Protein AF-A0A7J2LFJ7-F1 (afdb_monomer_lite)

pLDDT: mean 86.87, std 10.94, range [43.34, 95.88]

Foldseek 3Di:
DPPDDDPVCPCVVVVPDDDDDDDDDDDDPPVVVVVVVCCCCPVVVHDDDPPDD

Secondary structure (DSSP, 8-state):
------GGGTTHHHHHS--PPPPP--PPPHHHHHHHHHIIIIIS-PPSS----

Structure (mmCIF, N/CA/C/O backbone):
data_AF-A0A7J2LFJ7-F1
#
_entry.id   AF-A0A7J2LFJ7-F1
#
loop_
_atom_site.group_PDB
_atom_site.id
_atom_site.type_symbol
_atom_site.label_atom_id
_atom_site.label_alt_id
_atom_site.label_comp_id
_atom_site.label_asym_id
_atom_site.label_entity_id
_atom_site.label_seq_id
_atom_site.pdbx_PDB_ins_code
_atom_site.Cartn_x
_atom_site.Cartn_y
_atom_site.Cartn_z
_atom_site.occupancy
_atom_site.B_iso_or_equiv
_atom_site.auth_seq_id
_atom_site.auth_comp_id
_atom_site.auth_asym_id
_atom_site.auth_atom_id
_atom_site.pdbx_PDB_model_num
ATOM 1 N N . MET A 1 1 ? 17.957 -25.190 -34.241 1.00 70.56 1 MET A N 1
ATOM 2 C CA . MET A 1 1 ? 17.259 -24.086 -33.540 1.00 70.56 1 MET A CA 1
ATOM 3 C C . MET A 1 1 ? 18.246 -23.414 -32.599 1.00 70.56 1 MET A C 1
ATOM 5 O O . MET A 1 1 ? 18.930 -24.150 -31.897 1.00 70.56 1 MET A O 1
ATOM 9 N N . PRO A 1 2 ? 18.365 -22.077 -32.571 1.00 78.62 2 PRO A N 1
ATOM 10 C CA . PRO A 1 2 ? 19.170 -21.411 -31.553 1.00 78.62 2 PRO A CA 1
ATOM 11 C C . PRO A 1 2 ? 18.499 -21.605 -30.186 1.00 78.62 2 PRO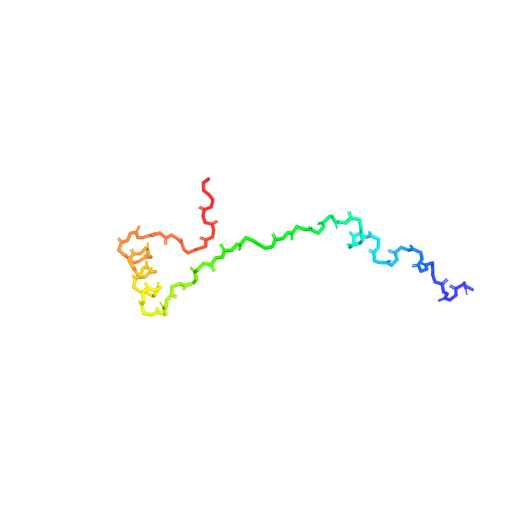 A C 1
ATOM 13 O O . PRO A 1 2 ? 17.349 -21.222 -29.988 1.00 78.62 2 PRO A O 1
ATOM 16 N N . THR A 1 3 ? 19.205 -22.246 -29.260 1.00 80.50 3 THR A N 1
ATOM 17 C CA . THR A 1 3 ? 18.722 -22.580 -27.908 1.00 80.50 3 THR A CA 1
ATOM 18 C C . THR A 1 3 ? 18.718 -21.380 -26.960 1.00 80.50 3 THR A C 1
ATOM 20 O O . THR A 1 3 ? 18.086 -21.427 -25.907 1.00 80.50 3 THR A O 1
ATOM 23 N N . HIS A 1 4 ? 19.406 -20.293 -27.324 1.00 81.56 4 HIS A N 1
ATOM 24 C CA . HIS A 1 4 ? 19.637 -19.142 -26.457 1.00 81.56 4 HIS A CA 1
ATOM 25 C C . HIS A 1 4 ? 19.090 -17.861 -27.093 1.00 81.56 4 HIS A C 1
ATOM 27 O O . HIS A 1 4 ? 19.542 -17.424 -28.150 1.00 81.56 4 HIS A O 1
ATOM 33 N N . GLY A 1 5 ? 18.082 -17.271 -26.446 1.00 85.00 5 GLY A N 1
ATOM 34 C CA . GLY A 1 5 ? 17.531 -15.968 -26.817 1.00 85.00 5 GLY A CA 1
ATOM 35 C C . GLY A 1 5 ? 18.423 -14.803 -26.372 1.00 85.00 5 GLY A C 1
ATOM 36 O O . GLY A 1 5 ? 19.289 -14.947 -25.512 1.00 85.00 5 GLY A O 1
ATOM 37 N N . SER A 1 6 ? 18.189 -13.619 -26.943 1.00 83.44 6 SER A N 1
ATOM 38 C CA . SER A 1 6 ? 18.960 -12.412 -26.621 1.00 83.44 6 SER A CA 1
ATOM 39 C C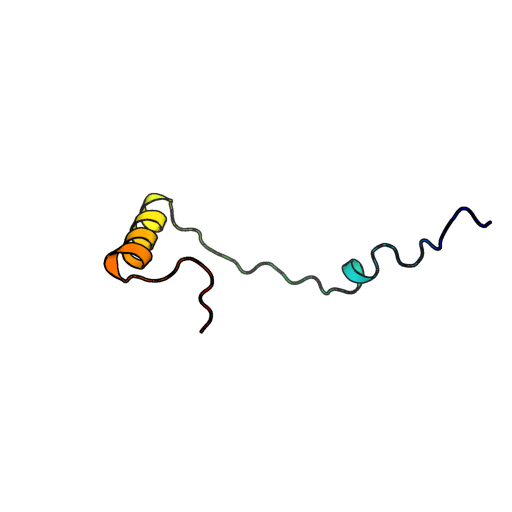 . SER A 1 6 ? 18.728 -11.940 -25.180 1.00 83.44 6 SER A C 1
ATOM 41 O O . SER A 1 6 ? 17.624 -11.528 -24.822 1.00 83.44 6 SER A O 1
ATOM 43 N N . LEU A 1 7 ? 19.796 -11.902 -24.381 1.00 84.56 7 LEU A N 1
ATOM 44 C CA . LEU A 1 7 ? 19.787 -11.400 -22.999 1.00 84.56 7 LEU A CA 1
ATOM 45 C C . LEU A 1 7 ? 19.750 -9.865 -22.899 1.00 84.56 7 LEU A C 1
ATOM 47 O O . LEU A 1 7 ? 19.519 -9.319 -21.823 1.00 84.56 7 LEU A O 1
ATOM 51 N N . SER A 1 8 ? 19.921 -9.149 -24.014 1.00 84.00 8 SER A N 1
ATOM 52 C CA . SER A 1 8 ? 20.062 -7.682 -24.051 1.00 84.00 8 SER A CA 1
ATOM 53 C C . SER A 1 8 ? 18.874 -6.885 -23.496 1.00 84.00 8 SER A C 1
ATOM 55 O O . SER A 1 8 ? 19.016 -5.710 -23.170 1.00 84.00 8 SER A O 1
ATOM 57 N N . LYS A 1 9 ? 17.689 -7.497 -23.385 1.00 85.50 9 LYS A N 1
ATOM 58 C CA . LYS A 1 9 ? 16.476 -6.850 -22.853 1.00 85.50 9 LYS A CA 1
ATOM 59 C C . LYS A 1 9 ? 16.285 -7.064 -21.348 1.00 85.50 9 LYS A C 1
ATOM 61 O O . LYS A 1 9 ? 15.358 -6.486 -20.775 1.00 85.50 9 LYS A O 1
ATOM 66 N N . ALA A 1 10 ? 17.123 -7.880 -20.707 1.00 90.81 10 ALA A N 1
ATOM 67 C CA . ALA A 1 10 ? 16.992 -8.188 -19.291 1.00 90.81 10 ALA A CA 1
ATOM 68 C C . ALA A 1 10 ? 17.102 -6.909 -18.446 1.00 90.81 10 ALA A C 1
ATOM 70 O O . ALA A 1 10 ? 18.051 -6.141 -18.560 1.00 90.81 10 ALA A O 1
ATOM 71 N N . GLY A 1 11 ? 16.089 -6.643 -17.619 1.00 91.06 11 GLY A N 1
ATOM 72 C CA . GLY A 1 11 ? 16.095 -5.501 -16.701 1.00 91.06 11 GLY A CA 1
ATOM 73 C C . GLY A 1 11 ? 15.906 -4.115 -17.333 1.00 91.06 11 GLY A C 1
ATOM 74 O O . GLY A 1 11 ? 15.829 -3.153 -16.573 1.00 91.06 11 GLY A O 1
ATOM 75 N N . LYS A 1 12 ? 15.751 -3.996 -18.666 1.00 93.75 12 LYS A N 1
ATOM 76 C CA . LYS A 1 12 ? 15.617 -2.709 -19.387 1.00 93.75 12 LYS A CA 1
ATOM 77 C C . LYS A 1 12 ? 14.589 -1.773 -18.748 1.00 93.75 12 LYS A C 1
ATOM 79 O O . LYS A 1 12 ? 14.864 -0.604 -18.523 1.00 93.75 12 LYS A O 1
ATOM 84 N N . VAL A 1 13 ? 13.404 -2.292 -18.434 1.00 94.25 13 VAL A N 1
ATOM 85 C CA . VAL A 1 13 ? 12.321 -1.473 -17.869 1.00 94.25 13 VAL A CA 1
ATOM 86 C C . VAL A 1 13 ? 12.686 -0.966 -16.472 1.00 94.25 13 VAL A C 1
ATOM 88 O O . VAL A 1 13 ? 12.462 0.196 -16.162 1.00 94.25 13 VAL A O 1
ATOM 91 N N . ARG A 1 14 ? 13.316 -1.804 -15.641 1.00 92.00 14 ARG A N 1
ATOM 92 C CA . ARG A 1 14 ? 13.693 -1.445 -14.266 1.00 92.00 14 ARG A CA 1
ATOM 93 C C . ARG A 1 14 ? 14.842 -0.434 -14.214 1.00 92.00 14 ARG A C 1
ATOM 95 O O . ARG A 1 14 ? 14.876 0.375 -13.293 1.00 92.00 14 ARG A O 1
ATOM 102 N N . SER A 1 15 ? 15.776 -0.480 -15.165 1.00 91.44 15 SER A N 1
ATOM 103 C CA . SER A 1 15 ? 16.867 0.500 -15.254 1.00 91.44 15 SER A CA 1
ATOM 104 C C . SER A 1 15 ? 16.424 1.825 -15.875 1.00 91.44 15 SER A C 1
ATOM 106 O O . SER A 1 15 ? 16.954 2.867 -15.508 1.00 91.44 15 SER A O 1
ATOM 108 N N . GLN A 1 16 ? 15.438 1.800 -16.778 1.00 95.31 16 GLN A N 1
ATOM 109 C CA . GLN A 1 16 ? 14.857 3.007 -17.375 1.00 95.31 16 GLN A CA 1
ATOM 110 C C . GLN A 1 16 ? 13.985 3.804 -16.398 1.00 95.31 16 GLN A C 1
ATOM 112 O O . GLN A 1 16 ? 13.859 5.018 -16.544 1.00 95.31 16 GLN A O 1
ATOM 117 N N . THR A 1 17 ? 13.366 3.151 -15.412 1.00 95.19 17 THR A N 1
ATOM 118 C CA . THR A 1 17 ? 12.517 3.851 -14.441 1.00 95.19 17 THR A CA 1
ATOM 119 C C . THR A 1 17 ? 13.349 4.717 -13.488 1.00 95.19 17 THR A C 1
ATOM 121 O O . THR A 1 17 ? 14.209 4.171 -12.790 1.00 95.19 17 THR A O 1
ATOM 124 N N . PRO A 1 18 ? 13.083 6.035 -13.385 1.00 94.75 18 PRO A N 1
ATOM 125 C CA . PRO A 1 18 ? 13.794 6.899 -12.449 1.00 94.75 18 PRO A CA 1
ATOM 126 C C . PRO A 1 18 ? 13.515 6.471 -11.004 1.00 94.75 18 PRO A C 1
ATOM 128 O O . PRO A 1 18 ? 12.383 6.147 -10.634 1.00 94.75 18 PRO A O 1
ATOM 131 N N . LYS A 1 19 ? 14.550 6.476 -10.157 1.00 93.88 19 LYS A N 1
ATOM 132 C CA . LYS A 1 19 ? 14.405 6.112 -8.745 1.00 93.88 19 LYS A CA 1
ATOM 133 C C . LYS A 1 19 ? 13.811 7.281 -7.958 1.00 93.88 19 LYS A C 1
ATOM 135 O O . LYS A 1 19 ? 14.491 8.260 -7.682 1.00 93.88 19 LYS A O 1
ATOM 140 N N . ILE A 1 20 ? 12.551 7.143 -7.553 1.00 93.81 20 ILE A N 1
ATOM 141 C CA . ILE A 1 20 ? 11.850 8.136 -6.729 1.00 93.81 20 ILE A CA 1
ATOM 142 C C . ILE A 1 20 ? 12.011 7.773 -5.238 1.00 93.81 20 ILE A C 1
ATOM 144 O O . ILE A 1 20 ? 11.830 6.599 -4.883 1.00 93.81 20 ILE A O 1
ATOM 148 N N . PRO A 1 21 ? 12.355 8.730 -4.353 1.00 94.38 21 PRO A N 1
ATOM 149 C CA . PRO A 1 21 ? 12.441 8.483 -2.916 1.00 94.38 21 PRO A CA 1
ATOM 150 C C . PRO A 1 21 ? 11.057 8.234 -2.301 1.00 94.38 21 PRO A C 1
ATOM 152 O O . PRO A 1 21 ? 10.039 8.761 -2.750 1.00 94.38 21 PRO A O 1
ATOM 155 N N . ALA A 1 22 ? 11.013 7.430 -1.238 1.00 92.06 22 ALA A N 1
ATOM 156 C CA . ALA A 1 22 ? 9.777 7.200 -0.503 1.00 92.06 22 ALA A CA 1
ATOM 157 C C . ALA A 1 22 ? 9.354 8.471 0.251 1.00 92.06 22 ALA A C 1
ATOM 159 O O . ALA A 1 22 ? 10.175 9.134 0.882 1.00 92.06 22 ALA A O 1
ATOM 160 N N . THR A 1 23 ? 8.059 8.787 0.233 1.00 91.56 23 THR A N 1
ATOM 161 C CA . THR A 1 23 ? 7.517 9.875 1.055 1.00 91.56 23 THR A CA 1
ATOM 162 C C . THR A 1 23 ? 7.566 9.490 2.537 1.00 91.56 23 THR A C 1
ATOM 164 O O . THR A 1 23 ? 7.131 8.386 2.888 1.00 91.56 23 THR A O 1
ATOM 167 N N . PRO A 1 24 ? 8.066 10.366 3.430 1.00 92.50 24 PRO A N 1
ATOM 168 C CA . PRO A 1 24 ? 8.110 10.073 4.856 1.00 92.50 24 PRO A CA 1
ATOM 169 C C . PRO A 1 24 ? 6.682 9.987 5.403 1.00 92.50 24 PRO A C 1
ATOM 171 O O . PRO A 1 24 ? 5.875 10.902 5.242 1.00 92.50 24 PRO A O 1
ATOM 174 N N . LYS A 1 25 ? 6.350 8.871 6.056 1.00 86.94 25 LYS A N 1
ATOM 175 C CA . LYS A 1 25 ? 5.020 8.630 6.632 1.00 86.94 25 LYS A CA 1
ATOM 176 C C . LYS A 1 25 ? 5.155 8.233 8.094 1.00 86.94 25 LYS A C 1
ATOM 178 O O . LYS A 1 25 ? 5.877 7.297 8.421 1.00 86.94 25 LYS A O 1
ATOM 183 N N . LYS A 1 26 ? 4.416 8.917 8.974 1.00 89.38 26 LYS A N 1
ATOM 184 C CA . LYS A 1 26 ? 4.278 8.526 10.384 1.00 89.38 26 LYS A CA 1
ATOM 185 C C . LYS A 1 26 ? 3.069 7.608 10.542 1.00 89.38 26 LYS A C 1
ATOM 187 O O . LYS A 1 26 ? 1.926 8.033 10.362 1.00 89.38 26 LYS A O 1
ATOM 192 N N . SER A 1 27 ? 3.317 6.353 10.898 1.00 87.75 27 SER A N 1
ATOM 193 C CA . SER A 1 27 ? 2.259 5.404 11.247 1.00 87.75 27 SER A CA 1
ATOM 194 C C . SER A 1 27 ? 1.769 5.659 12.670 1.00 87.75 27 SER A C 1
ATOM 196 O O . SER A 1 27 ? 2.559 5.769 13.603 1.00 87.75 27 SER A O 1
ATOM 198 N N . LYS A 1 28 ? 0.448 5.749 12.848 1.00 90.81 28 LYS A N 1
ATOM 199 C CA . LYS A 1 28 ? -0.166 5.850 14.179 1.00 90.81 28 LYS A CA 1
ATOM 200 C C . LYS A 1 28 ? -0.104 4.489 14.887 1.00 90.81 28 LYS A C 1
ATOM 202 O O . LYS A 1 28 ? -0.261 3.468 14.210 1.00 90.81 28 LYS A O 1
ATOM 207 N N . PRO A 1 29 ? 0.028 4.450 16.224 1.00 95.00 29 PRO A N 1
ATOM 208 C CA . PRO A 1 29 ? -0.004 3.198 16.971 1.00 95.00 29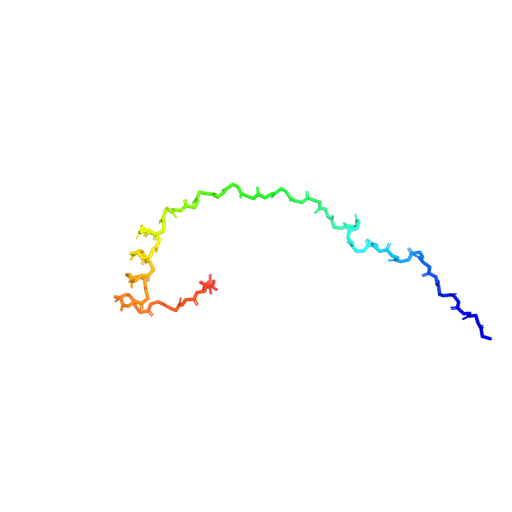 PRO A CA 1
ATOM 209 C C . PRO A 1 29 ? -1.345 2.465 16.772 1.00 95.00 29 PRO A C 1
ATOM 211 O O . PRO A 1 29 ? -2.373 3.113 16.513 1.00 95.00 29 PRO A O 1
ATOM 214 N N . PRO A 1 30 ? -1.375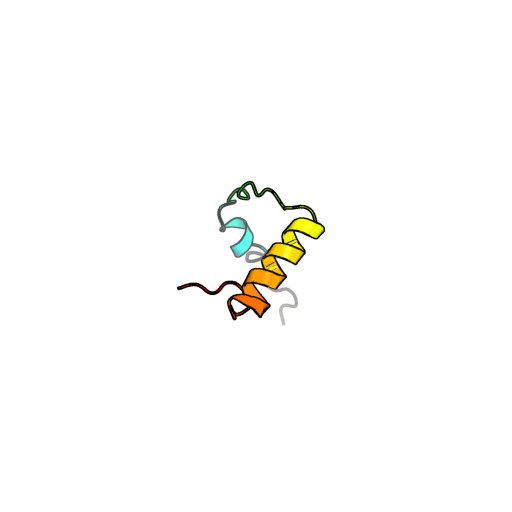 1.125 16.914 1.00 94.56 30 PRO A N 1
ATOM 215 C CA . PRO A 1 30 ? -2.525 0.298 16.545 1.00 94.56 30 PRO A CA 1
ATOM 216 C C . PRO A 1 30 ? -3.849 0.740 17.171 1.00 94.56 30 PRO A C 1
ATOM 218 O O . PRO A 1 30 ? -4.855 0.816 16.470 1.00 94.56 30 PRO A O 1
ATOM 221 N N . ARG A 1 31 ? -3.845 1.123 18.454 1.00 95.88 31 ARG A N 1
ATOM 222 C CA . ARG A 1 31 ? -5.045 1.589 19.172 1.00 95.88 31 ARG A CA 1
ATOM 223 C C . ARG A 1 31 ? -5.689 2.804 18.499 1.00 95.88 31 ARG A C 1
ATOM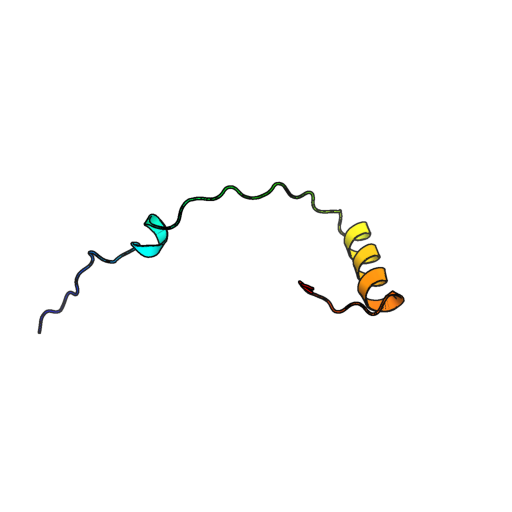 225 O O . ARG A 1 31 ? -6.895 2.821 18.259 1.00 95.88 31 ARG A O 1
ATOM 232 N N . ILE A 1 32 ? -4.882 3.804 18.140 1.00 94.88 32 ILE A N 1
ATOM 233 C CA . ILE A 1 32 ? -5.364 5.036 17.499 1.00 94.88 32 ILE A CA 1
ATOM 234 C C . ILE A 1 32 ? -5.809 4.747 16.062 1.00 94.88 32 ILE A C 1
ATOM 236 O O . ILE A 1 32 ? -6.858 5.227 15.625 1.00 94.88 32 ILE A O 1
ATOM 240 N N . ARG A 1 33 ? -5.038 3.932 15.331 1.00 93.06 33 ARG A N 1
ATOM 241 C CA . ARG A 1 33 ? -5.374 3.512 13.965 1.00 93.06 33 ARG A CA 1
ATOM 242 C C . ARG A 1 33 ? -6.720 2.782 13.923 1.00 93.06 33 ARG A C 1
ATOM 244 O O . ARG A 1 33 ? -7.568 3.123 13.100 1.00 93.06 33 ARG A O 1
ATOM 251 N N . ASN A 1 34 ? -6.935 1.828 14.824 1.00 94.25 34 ASN A N 1
ATOM 252 C CA . ASN A 1 34 ? -8.148 1.014 14.864 1.00 94.25 34 ASN A CA 1
ATOM 253 C C . ASN A 1 34 ? -9.371 1.841 15.269 1.00 94.25 34 ASN A C 1
ATOM 255 O O . ASN A 1 34 ? -10.400 1.741 14.604 1.00 94.25 34 ASN A O 1
ATOM 259 N N . ARG A 1 35 ? -9.243 2.739 16.257 1.00 94.69 35 ARG A N 1
ATOM 260 C CA . ARG A 1 35 ? -10.322 3.673 16.624 1.00 94.69 35 ARG A CA 1
ATOM 261 C C . ARG A 1 35 ? -10.721 4.575 15.451 1.00 94.69 35 ARG A C 1
ATOM 263 O O . ARG A 1 35 ? -11.905 4.731 15.164 1.00 94.69 35 ARG A O 1
ATOM 270 N N . GLY A 1 36 ? -9.740 5.127 14.734 1.00 92.12 36 GLY A N 1
ATOM 271 C CA . GLY A 1 36 ? -9.997 5.943 13.545 1.00 92.12 36 GLY A CA 1
ATOM 272 C C . GLY A 1 36 ? -10.659 5.152 12.412 1.00 92.12 36 GLY A C 1
ATOM 273 O O . GLY A 1 36 ? -11.537 5.675 11.730 1.00 92.12 36 GLY A O 1
ATOM 274 N N . ASN A 1 37 ? -10.273 3.889 12.223 1.00 91.81 37 ASN A N 1
ATOM 275 C CA . ASN A 1 37 ? -10.886 3.012 11.227 1.00 91.81 37 ASN A CA 1
ATOM 276 C C . ASN A 1 37 ? -12.324 2.637 11.592 1.00 91.81 37 ASN A C 1
ATOM 278 O O . ASN A 1 37 ? -13.176 2.673 10.709 1.00 91.81 37 ASN A O 1
ATOM 282 N N . TYR A 1 38 ? -12.601 2.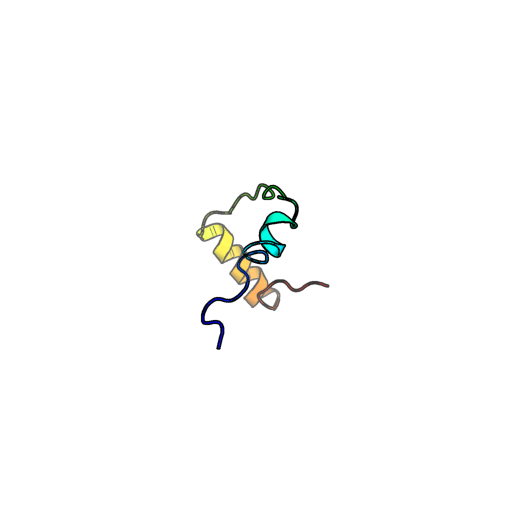336 12.864 1.00 92.75 38 TYR A N 1
ATOM 283 C CA . TYR A 1 38 ? -13.956 2.077 13.355 1.00 92.75 38 TYR A CA 1
ATOM 284 C C . TYR A 1 38 ? -14.870 3.269 13.072 1.00 92.75 38 TYR A C 1
ATOM 286 O O . TYR A 1 38 ? -15.890 3.122 12.407 1.00 92.75 38 TYR A O 1
ATOM 294 N N . HIS A 1 39 ? -14.447 4.473 13.462 1.00 92.88 39 HIS A N 1
ATOM 295 C CA . HIS A 1 39 ? -15.231 5.680 13.219 1.00 92.88 39 HIS A CA 1
ATOM 296 C C . HIS A 1 39 ? -15.475 5.922 11.723 1.00 92.88 39 HIS A C 1
ATOM 298 O O . HIS A 1 39 ? -16.585 6.240 11.307 1.00 92.88 39 HIS A O 1
ATOM 304 N N . LYS A 1 40 ? -14.449 5.751 10.882 1.00 90.56 40 LYS A N 1
ATOM 305 C CA . LYS A 1 40 ? -14.590 5.928 9.430 1.00 90.56 40 LYS A CA 1
ATOM 306 C C . LYS A 1 40 ? -15.537 4.905 8.803 1.00 90.56 40 LYS A C 1
ATOM 308 O O . LYS A 1 40 ? -16.313 5.289 7.939 1.00 90.56 40 LYS A O 1
ATOM 313 N N . ARG A 1 41 ? -15.452 3.634 9.197 1.00 90.25 41 ARG A N 1
ATOM 314 C CA . ARG A 1 41 ? -16.174 2.533 8.540 1.00 90.25 41 ARG A CA 1
ATOM 315 C C . ARG A 1 41 ? -17.580 2.332 9.089 1.00 90.25 41 ARG A C 1
ATOM 317 O O . ARG A 1 41 ? -18.493 2.133 8.306 1.00 90.25 41 ARG A O 1
ATOM 324 N N . VAL A 1 42 ? -17.731 2.377 10.410 1.00 91.69 42 VAL A N 1
ATOM 325 C CA . VAL A 1 42 ? -18.977 2.018 11.101 1.00 91.69 42 VAL A CA 1
ATOM 326 C C . VAL A 1 42 ? -19.847 3.248 11.317 1.00 91.69 42 VAL A C 1
ATOM 328 O O . VAL A 1 42 ? -20.994 3.255 10.899 1.00 91.69 42 VAL A O 1
ATOM 331 N N . ILE A 1 43 ? -19.294 4.318 11.899 1.00 92.75 43 ILE A N 1
ATOM 332 C CA . ILE A 1 43 ? -20.075 5.530 12.204 1.00 92.75 43 ILE A CA 1
ATOM 333 C C . ILE A 1 43 ? -20.335 6.343 10.931 1.00 92.75 43 ILE A C 1
ATOM 335 O O . ILE A 1 43 ? -21.457 6.752 10.669 1.00 92.75 43 ILE A O 1
ATOM 339 N N . LEU A 1 44 ? -19.296 6.575 10.122 1.00 90.31 44 LEU A N 1
ATOM 340 C CA . LEU A 1 44 ? -19.396 7.394 8.907 1.00 90.31 44 LEU A CA 1
ATOM 341 C C . LEU A 1 44 ? -19.734 6.591 7.639 1.00 90.31 44 LEU A C 1
ATOM 343 O O . LEU A 1 44 ? -19.768 7.179 6.559 1.00 90.31 44 LEU A O 1
ATOM 347 N N . GLY A 1 45 ? -19.886 5.265 7.733 1.00 88.50 45 GLY A N 1
ATOM 348 C CA . GLY A 1 45 ? -20.223 4.399 6.594 1.00 88.50 45 GLY A CA 1
ATOM 349 C C . GLY A 1 45 ? -19.228 4.434 5.423 1.00 88.50 45 GLY A C 1
ATOM 350 O O . GLY A 1 45 ? -19.579 4.080 4.297 1.00 88.50 45 GLY A O 1
ATOM 351 N N . ARG A 1 46 ? -17.986 4.901 5.626 1.00 87.19 46 ARG A N 1
ATOM 352 C CA . ARG A 1 46 ? -17.024 5.075 4.526 1.00 87.19 46 ARG A CA 1
ATOM 353 C C . ARG A 1 46 ? -16.444 3.730 4.103 1.00 87.19 46 ARG A C 1
ATOM 355 O O . ARG A 1 46 ? -15.931 2.976 4.934 1.00 87.19 46 ARG A O 1
ATOM 362 N N . LYS A 1 47 ? -16.425 3.482 2.790 1.00 83.06 47 LYS A N 1
ATOM 363 C CA . LYS A 1 47 ? -15.816 2.280 2.206 1.00 83.06 47 LYS A CA 1
ATOM 364 C C . LYS A 1 47 ? -14.320 2.189 2.553 1.00 83.06 47 LYS A C 1
ATOM 366 O O . LYS A 1 47 ? -13.630 3.212 2.534 1.00 83.06 47 LYS A O 1
ATOM 371 N N . PRO A 1 48 ? -13.799 0.999 2.887 1.00 77.38 48 PRO A N 1
ATOM 372 C CA . PRO A 1 48 ? -12.369 0.805 3.090 1.00 77.38 48 PRO A CA 1
ATOM 373 C C . PRO A 1 48 ? -11.612 0.882 1.753 1.00 77.38 48 PRO A C 1
ATOM 375 O O . PRO A 1 48 ? -12.084 0.355 0.756 1.00 77.38 48 PRO A O 1
ATOM 378 N N . GLY A 1 49 ? -10.420 1.488 1.747 1.00 76.19 49 GLY A N 1
ATOM 379 C CA . GLY A 1 49 ? -9.533 1.531 0.576 1.00 76.19 49 GLY A CA 1
ATOM 380 C C . GLY A 1 49 ? -9.091 2.943 0.194 1.00 76.19 49 GLY A C 1
ATOM 381 O O . GLY A 1 49 ? -9.374 3.914 0.902 1.00 76.19 49 GLY A O 1
ATOM 382 N N . GLN A 1 50 ? -8.371 3.052 -0.924 1.00 64.38 50 GLN A N 1
ATOM 383 C CA . GLN A 1 50 ? -8.118 4.325 -1.595 1.00 64.38 50 GLN A CA 1
ATOM 384 C C . GLN A 1 50 ? -9.382 4.720 -2.362 1.00 64.38 50 GLN A C 1
ATOM 386 O O . GLN A 1 50 ? -9.480 4.507 -3.565 1.00 64.38 50 GLN A O 1
ATOM 391 N N . ASN A 1 51 ? -10.369 5.276 -1.659 1.00 61.47 51 ASN A N 1
ATOM 392 C CA . ASN A 1 51 ? -11.464 5.970 -2.328 1.00 61.47 51 ASN A CA 1
ATOM 393 C C . ASN A 1 51 ? -10.896 7.297 -2.842 1.00 61.47 51 ASN A C 1
ATOM 395 O O . ASN A 1 51 ? -10.982 8.316 -2.153 1.00 61.47 51 ASN A O 1
ATOM 399 N N . LEU A 1 52 ? -10.243 7.251 -4.004 1.00 49.97 52 LEU A N 1
ATOM 400 C CA . LEU A 1 52 ? -10.051 8.441 -4.814 1.00 49.97 52 LEU A CA 1
ATOM 401 C C . LEU A 1 52 ? -11.452 8.945 -5.172 1.00 49.97 52 LEU A C 1
ATOM 403 O O . LEU A 1 52 ? -12.230 8.238 -5.812 1.00 49.97 52 LEU A O 1
ATOM 407 N N . ARG A 1 53 ? -11.793 10.128 -4.677 1.00 43.34 53 ARG A N 1
ATOM 408 C CA . ARG A 1 53 ? -12.479 11.073 -5.546 1.00 43.34 53 ARG A CA 1
ATOM 409 C C . ARG A 1 53 ? -11.390 11.801 -6.308 1.00 43.34 53 ARG A C 1
ATOM 411 O O . ARG A 1 53 ? -10.379 12.127 -5.643 1.00 43.34 53 ARG A O 1
#

Radius of gyration: 22.35 Å; chains: 1; bounding box: 40×35×53 Å

Sequence (53 aa):
MPTHGSLSKAGKVRSQTPKIPATPKKSKPPRIRNRGNYHKRVILGRKPGQNLR